Protein AF-A0A645GUA3-F1 (afdb_monomer)

Sequence (103 aa):
MVNLAIIGFGFALFSSPNNNAIMGSVEKEFYGVASSSLGTARLTGQAISMAIVTLLLSVYVGDAGLTQNHADLLLEGFRATFLVFTVLCTGGVFASLARGKVN

Nearest PDB structures (foldseek):
  4j2c-assembly1_A  TM=4.804E-01  e=8.837E+00  Homo sapiens

Radius of gyration: 18.21 Å; Cα contacts (8 Å, |Δi|>4): 23; chains: 1; bounding box: 50×27×48 Å

Organism: NCBI:txid1076179

Solvent-accessible surface area (backbone atoms only — not comparable to full-atom values): 5948 Å² total; per-residue (Å²): 109,70,68,61,52,55,53,50,50,55,49,51,66,48,51,53,57,52,52,50,53,57,61,70,73,49,60,81,89,46,46,68,60,51,52,50,53,52,50,49,54,50,52,50,52,50,52,52,52,50,50,51,54,50,51,44,46,47,70,51,48,52,90,62,63,100,80,64,94,56,62,64,43,52,51,50,37,50,51,53,49,53,50,54,52,46,55,53,49,52,53,49,50,52,57,59,62,68,62,57,89,87,124

Secondary structure (DSSP, 8-state):
-HHHHHHHHHHHHHHHHHHHHHHHTS-GGGHHHHHHHHHHHHHHHHHHHHHHHHHHHHHHHTTS-TTS--HHHHHHHHHHHHHHHHHHHHHHHHHHHHS----

pLDDT: mean 79.6, std 11.03, range [37.53, 93.19]

Mean predicted aligned error: 8.71 Å

InterPro domains:
  IPR036259 MFS t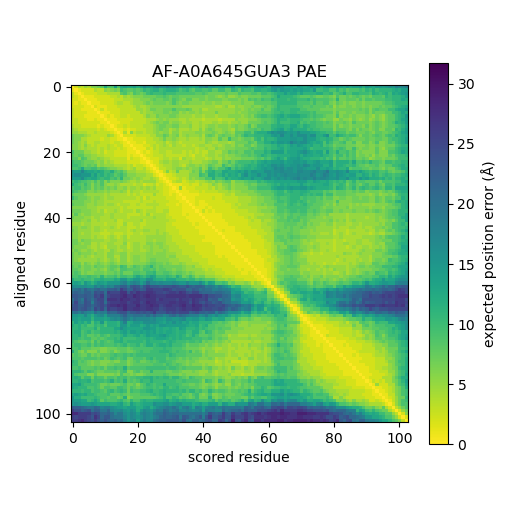ransporter superfamily [G3DSA:1.20.1250.20] (1-101)
  IPR036259 MFS transporter superfamily [SSF103473] (3-99)

Structure (mmCIF, N/CA/C/O backbone):
data_AF-A0A645GUA3-F1
#
_entry.id   AF-A0A645GUA3-F1
#
loop_
_atom_site.group_PDB
_atom_site.id
_atom_site.type_symbol
_atom_site.label_atom_id
_atom_site.label_alt_id
_atom_site.label_comp_id
_atom_site.label_asym_id
_atom_site.label_entity_id
_atom_site.label_seq_id
_atom_site.pdbx_PDB_ins_code
_atom_site.Cartn_x
_atom_site.Cartn_y
_atom_site.Cartn_z
_atom_site.occupancy
_atom_site.B_iso_or_equiv
_atom_site.auth_seq_id
_atom_site.auth_comp_id
_atom_site.auth_asym_id
_atom_site.auth_atom_id
_atom_site.pdbx_PDB_model_num
ATOM 1 N N . MET A 1 1 ? 1.918 16.788 -5.667 1.00 73.31 1 MET A N 1
ATOM 2 C CA . MET A 1 1 ? 1.067 16.901 -4.457 1.00 73.31 1 MET A CA 1
ATOM 3 C C . MET A 1 1 ? -0.312 16.274 -4.624 1.00 73.31 1 MET A C 1
ATOM 5 O O . MET A 1 1 ? -0.672 15.466 -3.782 1.00 73.31 1 MET A O 1
ATOM 9 N N . VAL A 1 2 ? -1.056 16.569 -5.698 1.00 88.62 2 VAL A N 1
ATOM 10 C CA . VAL A 1 2 ? -2.436 16.069 -5.900 1.00 88.62 2 VAL A CA 1
ATOM 11 C C . VAL A 1 2 ? -2.560 14.537 -5.812 1.00 88.62 2 VAL A C 1
ATOM 13 O O . VAL A 1 2 ? -3.458 14.047 -5.142 1.00 88.62 2 VAL A O 1
ATOM 16 N N . ASN A 1 3 ? -1.621 13.774 -6.386 1.00 84.62 3 ASN A N 1
ATOM 17 C CA . ASN A 1 3 ? -1.638 12.304 -6.306 1.00 84.62 3 ASN A CA 1
ATOM 18 C C . ASN A 1 3 ? -1.585 11.775 -4.855 1.00 84.62 3 ASN A C 1
ATOM 20 O O . ASN A 1 3 ? -2.389 10.938 -4.458 1.00 84.62 3 ASN A O 1
ATOM 24 N N . LEU A 1 4 ? -0.684 12.322 -4.031 1.00 87.00 4 LEU A N 1
ATOM 25 C CA . LEU A 1 4 ? -0.561 11.933 -2.622 1.00 87.00 4 LEU A CA 1
ATOM 26 C C . LEU A 1 4 ? -1.832 12.265 -1.830 1.00 87.00 4 LEU A C 1
ATOM 28 O O . LEU A 1 4 ? -2.244 11.485 -0.975 1.00 87.00 4 LEU A O 1
ATOM 32 N N . ALA A 1 5 ? -2.463 13.400 -2.145 1.00 90.81 5 ALA A N 1
ATOM 33 C CA . ALA A 1 5 ? -3.721 13.805 -1.530 1.00 90.81 5 ALA A CA 1
ATOM 34 C C . ALA A 1 5 ? -4.865 12.841 -1.885 1.00 90.81 5 ALA A C 1
ATOM 36 O O . ALA A 1 5 ? -5.609 12.443 -0.995 1.00 90.81 5 ALA A O 1
ATOM 37 N N . ILE A 1 6 ? -4.972 12.411 -3.148 1.00 88.69 6 ILE A N 1
ATOM 38 C CA . ILE A 1 6 ? -5.994 11.448 -3.594 1.00 88.69 6 ILE A CA 1
ATOM 39 C C . ILE A 1 6 ? -5.820 10.096 -2.890 1.00 88.69 6 ILE A C 1
ATOM 41 O O . ILE A 1 6 ? -6.788 9.548 -2.362 1.00 88.69 6 ILE A O 1
ATOM 45 N N . ILE A 1 7 ? -4.587 9.580 -2.831 1.00 86.06 7 ILE A N 1
ATOM 46 C CA . ILE A 1 7 ? -4.288 8.308 -2.156 1.00 86.06 7 ILE A CA 1
ATOM 47 C C . ILE A 1 7 ? -4.590 8.415 -0.654 1.00 86.06 7 ILE A C 1
ATOM 49 O O 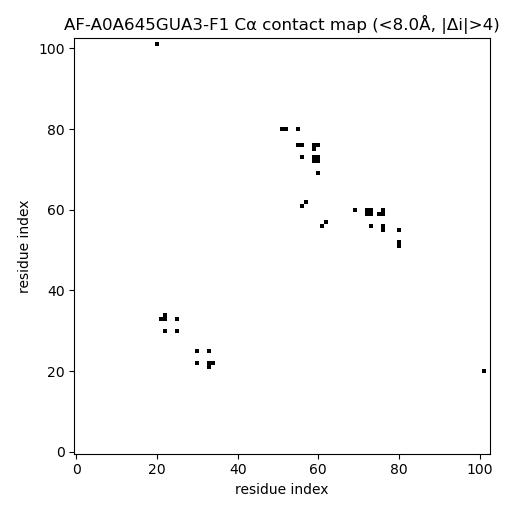. ILE A 1 7 ? -5.282 7.558 -0.103 1.00 86.06 7 ILE A O 1
ATOM 53 N N . GLY A 1 8 ? -4.126 9.482 0.003 1.00 86.38 8 GLY A N 1
ATOM 54 C CA . GLY A 1 8 ? -4.373 9.712 1.428 1.00 86.38 8 GLY A CA 1
ATOM 55 C C . GLY A 1 8 ? -5.860 9.851 1.754 1.00 86.38 8 GLY A C 1
ATOM 56 O O . GLY A 1 8 ? -6.331 9.283 2.738 1.00 86.38 8 GLY A O 1
ATOM 57 N N . PHE A 1 9 ? -6.617 10.538 0.897 1.00 88.06 9 PHE A N 1
ATOM 58 C CA . PHE A 1 9 ? -8.059 10.697 1.049 1.00 88.06 9 PHE A CA 1
ATOM 59 C C . PHE A 1 9 ? -8.803 9.362 0.912 1.00 88.06 9 PHE A C 1
ATOM 61 O O . PHE A 1 9 ? -9.594 9.010 1.787 1.00 88.06 9 PHE A O 1
ATOM 68 N N . GLY A 1 10 ? -8.503 8.570 -0.124 1.00 84.06 10 GLY A N 1
ATOM 69 C CA . GLY A 1 10 ? -9.098 7.240 -0.297 1.00 84.06 10 GLY A CA 1
ATOM 70 C C . GLY A 1 10 ? -8.769 6.293 0.862 1.00 84.06 10 GLY A C 1
ATOM 71 O O . GLY A 1 10 ? -9.644 5.603 1.386 1.00 84.06 10 GLY A O 1
ATOM 72 N N . PHE A 1 11 ? -7.519 6.316 1.328 1.00 83.94 11 PHE A N 1
ATOM 73 C CA . PHE A 1 1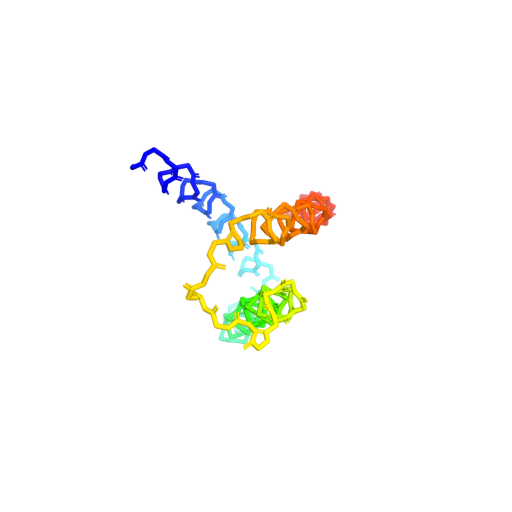1 ? -7.082 5.527 2.475 1.00 83.94 11 PHE A CA 1
ATOM 74 C C . PHE A 1 11 ? -7.790 5.932 3.773 1.00 83.94 11 PHE A C 1
ATOM 76 O O . PHE A 1 11 ? -8.193 5.058 4.539 1.00 83.94 11 PHE A O 1
ATOM 83 N N . ALA A 1 12 ? -7.987 7.231 4.016 1.00 83.88 12 ALA A N 1
ATOM 84 C CA . ALA A 1 12 ? -8.707 7.722 5.189 1.00 83.88 12 ALA A CA 1
ATOM 85 C C . ALA A 1 12 ? -10.185 7.296 5.176 1.00 83.88 12 ALA A C 1
ATOM 87 O O . ALA A 1 12 ? -10.690 6.802 6.190 1.00 83.88 12 ALA A O 1
ATOM 88 N N . LEU A 1 13 ? -10.849 7.415 4.019 1.00 84.25 13 LEU A N 1
ATOM 89 C CA . LEU A 1 13 ? -12.246 7.012 3.842 1.00 84.25 13 LEU A CA 1
ATOM 90 C C . LEU A 1 13 ? -12.468 5.512 4.032 1.00 84.25 13 LEU A C 1
ATOM 92 O O . LEU A 1 13 ? -13.516 5.124 4.530 1.00 84.25 13 LEU A O 1
ATOM 96 N N . PHE A 1 14 ? -11.505 4.669 3.662 1.00 79.50 14 PHE A N 1
ATOM 97 C CA . PHE A 1 14 ? -11.622 3.225 3.853 1.00 79.50 14 PHE A CA 1
ATOM 98 C C . PHE A 1 14 ? -11.188 2.786 5.254 1.0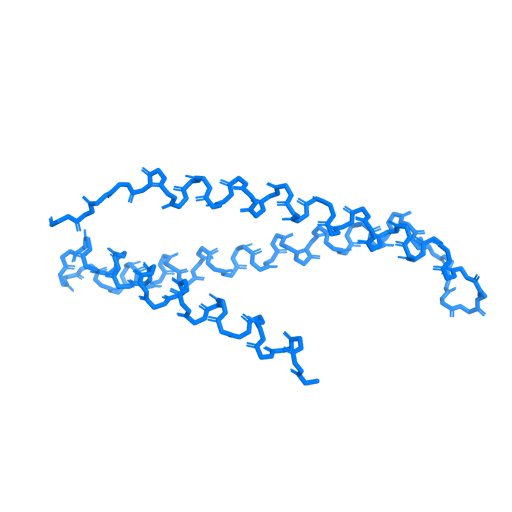0 79.50 14 PHE A C 1
ATOM 100 O O . PHE A 1 14 ? -11.861 1.987 5.901 1.00 79.50 14 PHE A O 1
ATOM 107 N N . SER A 1 15 ? -10.066 3.313 5.754 1.00 80.25 15 SER A N 1
ATOM 108 C CA . SER A 1 15 ? -9.462 2.836 6.999 1.00 80.25 15 SER A CA 1
ATOM 109 C C . SER A 1 15 ? -10.302 3.187 8.232 1.00 80.25 15 SER A C 1
ATOM 111 O O . SER A 1 15 ? -10.309 2.390 9.168 1.00 80.25 15 SER A O 1
ATOM 113 N N . SER A 1 16 ? -11.018 4.321 8.245 1.00 81.56 16 SER A N 1
ATOM 114 C CA . SER A 1 16 ? -11.843 4.728 9.395 1.00 81.56 16 SER A CA 1
ATOM 115 C C . SER A 1 16 ? -13.098 3.843 9.576 1.00 81.56 16 SER A C 1
ATOM 117 O O . SER A 1 16 ? -13.214 3.199 10.624 1.00 81.56 16 SER A O 1
ATOM 119 N N . PRO A 1 17 ? -13.973 3.656 8.564 1.00 78.44 17 PRO A N 1
ATOM 120 C CA . PRO A 1 17 ? -15.099 2.724 8.658 1.00 78.44 17 PRO A CA 1
ATOM 121 C C . PRO A 1 17 ? -14.663 1.260 8.754 1.00 78.44 17 PRO A C 1
ATOM 123 O O . PRO A 1 17 ? -15.290 0.485 9.473 1.00 78.44 17 PRO A O 1
ATOM 126 N N . ASN A 1 18 ? -13.587 0.858 8.062 1.00 82.56 18 ASN A N 1
ATOM 127 C CA . ASN A 1 18 ? -13.122 -0.527 8.112 1.00 82.56 18 ASN A CA 1
ATOM 128 C C . ASN A 1 18 ? -12.672 -0.916 9.524 1.00 82.56 18 ASN A C 1
ATOM 130 O O . ASN A 1 18 ? -13.106 -1.946 10.035 1.00 82.56 18 ASN A O 1
ATOM 134 N N . ASN A 1 19 ? -11.856 -0.071 10.164 1.00 85.38 19 ASN A N 1
ATOM 135 C CA . ASN A 1 19 ? -11.400 -0.305 11.530 1.00 85.38 19 ASN A CA 1
ATOM 136 C C . ASN A 1 19 ? -12.566 -0.287 12.525 1.00 85.38 19 ASN A C 1
ATOM 138 O O . ASN A 1 19 ? -12.662 -1.173 13.369 1.00 85.38 19 ASN A O 1
ATOM 142 N N . ASN A 1 20 ? -13.474 0.686 12.396 1.00 83.25 20 ASN A N 1
ATOM 143 C CA . ASN A 1 20 ? -14.615 0.806 13.299 1.00 83.25 20 ASN A CA 1
ATOM 144 C C . ASN A 1 20 ? -15.574 -0.389 13.197 1.00 83.25 20 ASN A C 1
ATOM 146 O O . ASN A 1 20 ? -16.040 -0.881 14.215 1.00 83.25 20 ASN A O 1
ATOM 150 N N . ALA A 1 21 ? -15.828 -0.906 11.994 1.00 80.81 21 ALA A N 1
ATOM 151 C CA . ALA A 1 21 ? -16.670 -2.086 11.810 1.00 80.81 21 ALA A CA 1
ATOM 152 C C . ALA A 1 21 ? -16.049 -3.356 12.413 1.00 80.81 21 ALA A C 1
ATOM 154 O O . ALA A 1 21 ? -16.762 -4.164 12.996 1.00 80.81 21 ALA A O 1
ATOM 155 N N . ILE A 1 22 ? -14.727 -3.534 12.297 1.00 80.31 22 ILE A N 1
ATOM 156 C CA . ILE A 1 22 ? -14.032 -4.703 12.860 1.00 80.31 22 ILE A CA 1
ATOM 157 C C . ILE A 1 22 ? -14.029 -4.626 14.387 1.00 80.31 22 ILE A C 1
ATOM 159 O O . ILE A 1 22 ? -14.420 -5.583 15.046 1.00 80.31 22 ILE A O 1
ATOM 163 N N . MET A 1 23 ? -13.654 -3.473 14.946 1.00 85.69 23 MET A N 1
ATOM 164 C CA . MET A 1 23 ? -13.623 -3.272 16.398 1.00 85.69 23 MET A CA 1
ATOM 165 C C . MET A 1 23 ? -15.028 -3.265 17.014 1.00 85.69 23 MET A C 1
ATOM 167 O O . MET A 1 23 ? -15.199 -3.732 18.131 1.00 85.69 23 MET A O 1
ATOM 171 N N . GLY A 1 24 ? -16.039 -2.790 16.282 1.00 81.69 24 GLY A N 1
ATOM 172 C CA . GLY A 1 24 ? -17.441 -2.823 16.702 1.00 81.69 24 GLY A CA 1
ATOM 173 C C . GLY A 1 24 ? -18.105 -4.201 16.603 1.00 81.69 24 GLY A C 1
ATOM 174 O O . GLY A 1 24 ? -19.149 -4.398 17.211 1.00 81.69 24 GLY A O 1
ATOM 175 N N . SER A 1 25 ? -17.508 -5.156 15.879 1.00 81.75 25 SER A N 1
ATOM 176 C CA . SER A 1 25 ? -18.020 -6.535 15.756 1.00 81.75 25 SER A CA 1
ATOM 17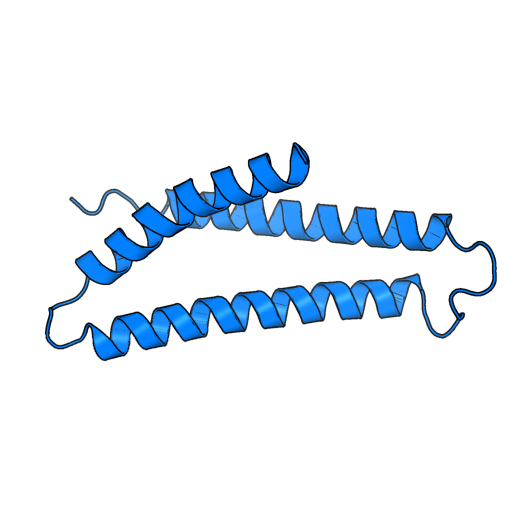7 C C . SER A 1 25 ? -17.507 -7.475 16.856 1.00 81.75 25 SER A C 1
ATOM 179 O O . SER A 1 25 ? -17.770 -8.675 16.808 1.00 81.75 25 SER A O 1
ATOM 181 N N . VAL A 1 26 ? -16.727 -6.965 17.812 1.00 84.44 26 VAL A N 1
ATOM 182 C CA . VAL A 1 26 ? -16.033 -7.761 18.830 1.00 84.44 26 VAL A CA 1
ATOM 183 C C . VAL A 1 26 ? -16.383 -7.238 20.228 1.00 84.44 26 VAL A C 1
ATOM 185 O O . VAL A 1 26 ? -16.535 -6.037 20.427 1.00 84.44 26 VAL A O 1
ATOM 188 N N . GLU A 1 27 ? -16.518 -8.129 21.212 1.00 84.12 27 GLU A N 1
ATOM 189 C CA . GLU A 1 27 ? -16.750 -7.751 22.615 1.00 84.12 27 GLU A CA 1
ATOM 190 C C . GLU A 1 27 ? -15.531 -6.991 23.187 1.00 84.12 27 GLU A C 1
ATOM 192 O O . GLU A 1 27 ? -14.385 -7.274 22.827 1.00 84.12 27 GLU A O 1
ATOM 197 N N . LYS A 1 28 ? -15.744 -6.061 24.132 1.00 81.00 28 LYS A N 1
ATOM 198 C CA . LYS A 1 28 ? -14.670 -5.231 24.726 1.00 81.00 28 LYS A CA 1
ATOM 199 C C . LYS A 1 28 ? -13.506 -6.038 25.318 1.00 81.00 28 LYS A C 1
ATOM 201 O O . LYS A 1 28 ? -12.373 -5.566 25.290 1.00 81.00 28 LYS A O 1
ATOM 206 N N . GLU A 1 29 ? -13.777 -7.239 25.827 1.00 86.19 29 GLU A N 1
ATOM 207 C CA . GLU A 1 29 ? -12.774 -8.177 26.350 1.00 86.19 29 GLU A CA 1
ATOM 208 C C . GLU A 1 29 ? -11.718 -8.562 25.298 1.00 86.19 29 GLU A C 1
ATOM 210 O O . GLU A 1 29 ? -10.534 -8.680 25.610 1.00 86.19 29 GLU A O 1
ATOM 215 N N . PHE A 1 30 ? -12.117 -8.685 24.031 1.00 86.44 30 PHE A N 1
ATOM 216 C CA . PHE A 1 30 ? -11.252 -9.161 22.951 1.00 86.44 30 PHE A CA 1
ATOM 217 C C . PHE A 1 30 ? -10.652 -8.034 22.104 1.00 86.44 30 PHE A C 1
ATOM 219 O O . PHE A 1 30 ? -9.992 -8.311 21.103 1.00 86.44 30 PHE A O 1
ATOM 226 N N . TYR A 1 31 ? -10.802 -6.763 22.492 1.00 86.25 31 TYR A N 1
ATOM 227 C CA . TYR A 1 31 ? -10.252 -5.623 21.740 1.00 86.25 31 TYR A CA 1
ATOM 228 C C . TYR A 1 31 ? -8.736 -5.714 21.525 1.00 86.25 31 TYR A C 1
ATOM 230 O O . TYR A 1 31 ? -8.241 -5.342 20.460 1.00 86.25 31 TYR A O 1
ATOM 238 N N . GLY A 1 32 ? -7.991 -6.244 22.502 1.00 86.50 32 GLY A N 1
ATOM 239 C CA . GLY A 1 32 ? -6.551 -6.478 22.359 1.00 86.50 32 GLY A CA 1
ATOM 240 C C . GLY A 1 32 ? -6.227 -7.501 21.263 1.00 86.50 32 GLY A C 1
ATOM 241 O O . GLY A 1 32 ? -5.322 -7.288 20.453 1.00 86.50 32 GLY A O 1
ATOM 242 N N . VAL A 1 33 ? -7.012 -8.580 21.182 1.00 86.81 33 VAL A N 1
ATOM 243 C CA . VAL A 1 33 ? -6.874 -9.634 20.161 1.00 86.81 33 VAL A CA 1
ATOM 244 C C . VAL A 1 33 ?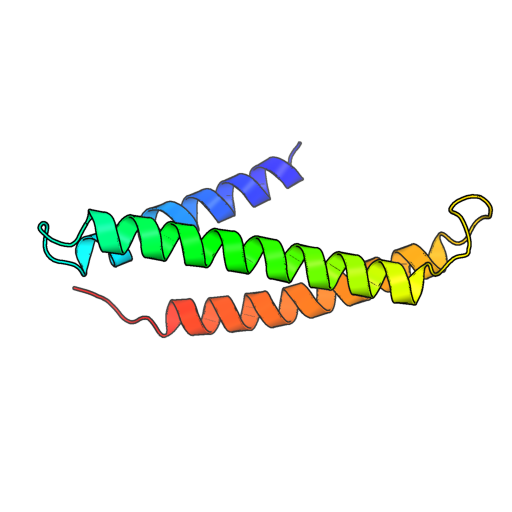 -7.351 -9.140 18.790 1.00 86.81 33 VAL A C 1
ATOM 246 O O . VAL A 1 33 ? -6.703 -9.399 17.778 1.00 86.81 33 VAL A O 1
ATOM 249 N N . ALA A 1 34 ? -8.434 -8.363 18.739 1.00 86.38 34 ALA A N 1
ATOM 250 C CA . ALA A 1 34 ? -8.944 -7.773 17.503 1.00 86.38 34 ALA A CA 1
ATOM 251 C C . ALA A 1 34 ? -7.966 -6.749 16.906 1.00 86.38 34 ALA A C 1
ATOM 253 O O . ALA A 1 34 ? -7.661 -6.810 15.715 1.00 86.38 34 ALA A O 1
ATOM 254 N N . SER A 1 35 ? -7.421 -5.853 17.736 1.00 86.50 35 SER A N 1
ATOM 255 C CA . SER A 1 35 ? -6.435 -4.850 17.317 1.00 86.50 35 SER A CA 1
ATOM 256 C C . SER A 1 35 ? -5.150 -5.494 16.799 1.00 86.50 35 SER A C 1
ATOM 258 O O . SER A 1 35 ? -4.653 -5.127 15.734 1.00 86.50 35 SER A O 1
ATOM 260 N N . SER A 1 36 ? -4.631 -6.497 17.517 1.00 88.81 36 SER A N 1
ATOM 261 C CA . SER A 1 36 ? -3.439 -7.235 17.082 1.00 88.81 36 SER A CA 1
ATOM 262 C C . SER A 1 36 ? -3.691 -7.999 15.784 1.00 88.81 36 SER A C 1
ATOM 264 O O . SER A 1 36 ? -2.895 -7.874 14.858 1.00 88.81 36 SER A O 1
ATOM 266 N N . SER A 1 37 ? -4.835 -8.678 15.653 1.00 90.25 37 SER A N 1
ATOM 267 C CA . SER A 1 37 ? -5.226 -9.369 14.415 1.00 90.25 37 SER A CA 1
ATOM 268 C C . SER A 1 37 ? -5.345 -8.412 13.223 1.00 90.25 37 SER A C 1
ATOM 270 O O . SER A 1 37 ? -4.855 -8.711 12.133 1.00 90.25 37 SER A O 1
ATOM 272 N N . LEU A 1 38 ? -5.941 -7.232 13.424 1.00 87.69 38 LEU A N 1
ATOM 273 C CA . LEU A 1 38 ? -6.018 -6.179 12.410 1.00 87.69 38 LEU A CA 1
ATOM 274 C C . LEU A 1 38 ? -4.621 -5.678 12.008 1.00 87.69 38 LEU A C 1
ATOM 276 O O . LEU A 1 38 ? -4.336 -5.514 10.818 1.00 87.69 38 LEU A O 1
ATOM 280 N N . GLY A 1 39 ? -3.748 -5.445 12.990 1.00 89.62 39 GLY A N 1
ATOM 281 C CA . GLY A 1 39 ? -2.357 -5.057 12.768 1.00 89.62 39 GLY A CA 1
ATOM 282 C C . GLY A 1 39 ? -1.600 -6.097 11.942 1.00 89.62 39 GLY A C 1
ATOM 283 O O . GLY A 1 39 ? -0.974 -5.745 10.940 1.00 89.62 39 GLY A O 1
ATOM 284 N N . THR A 1 40 ? -1.730 -7.378 12.295 1.00 91.38 40 THR A N 1
ATOM 285 C CA . THR A 1 40 ? -1.143 -8.496 11.548 1.00 91.38 40 THR A CA 1
ATOM 286 C C . THR A 1 40 ? -1.662 -8.532 10.117 1.00 91.38 40 THR A C 1
ATOM 288 O O . THR A 1 40 ? -0.854 -8.533 9.195 1.00 91.38 40 THR A O 1
ATOM 291 N N . ALA A 1 41 ? -2.980 -8.464 9.902 1.00 88.00 41 ALA A N 1
ATOM 292 C CA . ALA A 1 41 ? -3.560 -8.466 8.558 1.00 88.00 41 ALA A CA 1
ATOM 293 C C . ALA A 1 41 ? -3.000 -7.333 7.679 1.00 88.00 41 ALA A C 1
ATOM 295 O O . ALA A 1 41 ? -2.705 -7.539 6.499 1.00 88.00 41 ALA A O 1
ATOM 296 N N . ARG A 1 42 ? -2.795 -6.142 8.257 1.00 87.12 42 ARG A N 1
ATOM 297 C CA . ARG A 1 42 ? -2.227 -4.992 7.544 1.00 87.12 42 ARG A CA 1
ATOM 298 C C . ARG A 1 42 ? -0.758 -5.204 7.185 1.00 87.12 42 ARG A C 1
ATOM 300 O O . ARG A 1 42 ? -0.387 -4.987 6.033 1.00 87.12 42 ARG A O 1
ATOM 307 N N . LEU A 1 43 ? 0.056 -5.643 8.146 1.00 92.00 43 LEU A N 1
ATOM 308 C CA . LEU A 1 43 ? 1.479 -5.916 7.932 1.00 92.00 43 LEU A CA 1
ATOM 309 C C . LEU A 1 43 ? 1.686 -7.040 6.915 1.00 92.00 43 LEU A C 1
ATOM 311 O O . LEU A 1 43 ? 2.504 -6.900 6.010 1.00 92.00 43 LEU A O 1
ATOM 315 N N . THR A 1 44 ? 0.902 -8.114 7.004 1.00 92.50 44 THR A N 1
ATOM 316 C CA . THR A 1 44 ? 0.913 -9.208 6.029 1.00 92.50 44 THR A CA 1
ATOM 317 C C . THR A 1 44 ? 0.562 -8.697 4.633 1.00 92.50 44 THR A C 1
ATOM 319 O O . THR A 1 44 ? 1.281 -8.994 3.683 1.00 92.50 44 THR A O 1
ATOM 322 N N . GLY A 1 45 ? -0.477 -7.865 4.494 1.00 87.50 45 GLY A N 1
ATOM 323 C CA . GLY A 1 45 ? -0.826 -7.251 3.210 1.00 87.50 45 GLY A CA 1
ATOM 324 C C . GLY A 1 45 ? 0.291 -6.370 2.637 1.00 87.50 45 GLY A C 1
ATOM 325 O O . GLY A 1 45 ? 0.585 -6.445 1.441 1.00 87.50 45 GLY A O 1
ATOM 326 N N . GLN A 1 46 ? 0.959 -5.575 3.480 1.00 90.06 46 GLN A N 1
ATOM 327 C CA . GLN A 1 46 ? 2.111 -4.769 3.062 1.00 90.06 46 GLN A CA 1
ATOM 328 C C . GLN A 1 46 ? 3.297 -5.638 2.636 1.00 90.06 46 GLN A C 1
ATOM 330 O O . GLN A 1 46 ? 3.886 -5.372 1.591 1.00 90.06 46 GLN A O 1
ATOM 335 N N . ALA A 1 47 ? 3.615 -6.689 3.394 1.00 93.19 47 ALA A N 1
ATOM 336 C CA . ALA A 1 47 ? 4.697 -7.615 3.078 1.00 93.19 47 ALA A CA 1
ATOM 337 C C . ALA A 1 47 ? 4.449 -8.349 1.752 1.00 93.19 47 ALA A C 1
ATOM 339 O O . ALA A 1 47 ? 5.337 -8.393 0.905 1.00 93.19 47 ALA A O 1
ATOM 340 N N . ILE A 1 48 ? 3.226 -8.849 1.533 1.00 91.56 48 ILE A N 1
ATOM 341 C CA . ILE A 1 48 ? 2.824 -9.483 0.269 1.00 91.56 48 ILE A CA 1
ATOM 342 C C . ILE A 1 48 ? 2.943 -8.487 -0.888 1.00 91.56 48 ILE A C 1
ATOM 344 O O . ILE A 1 48 ? 3.503 -8.821 -1.928 1.00 91.56 48 ILE A O 1
ATOM 348 N N . SER A 1 49 ? 2.473 -7.250 -0.704 1.00 87.00 49 SER A N 1
ATOM 349 C CA . SER A 1 49 ? 2.565 -6.214 -1.739 1.00 87.00 49 SER A CA 1
ATOM 350 C C . SER A 1 49 ? 4.019 -5.908 -2.103 1.00 87.00 49 SER A C 1
ATOM 352 O O . SER A 1 49 ? 4.363 -5.873 -3.281 1.00 87.00 49 SER A O 1
ATOM 354 N N . MET A 1 50 ? 4.885 -5.744 -1.098 1.00 89.25 50 MET A N 1
ATOM 355 C CA . MET A 1 50 ? 6.324 -5.547 -1.293 1.00 89.25 50 MET A CA 1
ATOM 356 C C . MET A 1 50 ? 6.966 -6.733 -2.017 1.00 89.25 50 MET A C 1
ATOM 358 O O . MET A 1 50 ? 7.750 -6.527 -2.942 1.00 89.25 50 MET A O 1
ATOM 362 N N . ALA A 1 51 ? 6.609 -7.964 -1.644 1.00 89.94 51 ALA A N 1
ATOM 363 C CA . ALA A 1 51 ? 7.117 -9.170 -2.287 1.00 89.94 51 ALA A CA 1
ATOM 364 C C . ALA A 1 51 ? 6.720 -9.238 -3.770 1.00 89.94 51 ALA A C 1
ATOM 366 O O . ALA A 1 51 ? 7.574 -9.512 -4.607 1.00 89.94 51 ALA A O 1
ATOM 367 N N . ILE A 1 52 ? 5.464 -8.921 -4.109 1.00 86.88 52 ILE A N 1
ATOM 368 C CA . ILE A 1 52 ? 4.987 -8.881 -5.502 1.00 86.88 52 ILE A CA 1
ATOM 369 C C . ILE A 1 52 ? 5.754 -7.830 -6.308 1.00 86.88 52 ILE A C 1
ATOM 371 O O . ILE A 1 52 ? 6.250 -8.139 -7.388 1.00 86.88 52 ILE A O 1
ATOM 375 N N . VAL A 1 53 ? 5.887 -6.606 -5.783 1.00 86.00 53 VAL A N 1
ATOM 376 C CA . VAL A 1 53 ? 6.631 -5.528 -6.459 1.00 86.00 53 VAL A CA 1
ATOM 377 C C . VAL A 1 53 ? 8.086 -5.931 -6.674 1.00 86.00 53 VAL A C 1
ATOM 379 O O . VAL A 1 53 ? 8.611 -5.762 -7.769 1.00 86.00 53 VAL A O 1
ATOM 382 N N . THR A 1 54 ? 8.724 -6.499 -5.651 1.00 86.50 54 THR A N 1
ATOM 383 C CA . THR A 1 54 ? 10.128 -6.926 -5.710 1.00 86.50 54 THR A CA 1
ATOM 384 C C . THR A 1 54 ? 10.322 -8.056 -6.714 1.00 86.50 54 THR A C 1
ATOM 386 O O . THR A 1 54 ? 11.265 -8.020 -7.497 1.00 86.50 54 THR A O 1
ATOM 389 N N . LEU A 1 55 ? 9.416 -9.035 -6.734 1.00 85.69 55 LEU A N 1
ATOM 390 C CA . LEU A 1 55 ? 9.461 -10.151 -7.671 1.00 85.69 55 LEU A CA 1
ATOM 391 C C . LEU A 1 55 ? 9.261 -9.678 -9.112 1.00 85.69 55 LEU A C 1
ATOM 393 O O . LEU A 1 55 ? 10.040 -10.050 -9.982 1.00 85.69 55 LEU A O 1
ATOM 397 N N . LEU A 1 56 ? 8.273 -8.814 -9.365 1.00 81.69 56 LEU A N 1
ATOM 398 C CA . LEU A 1 56 ? 8.064 -8.236 -10.692 1.00 81.69 56 LEU A CA 1
ATOM 399 C C . LEU A 1 56 ? 9.281 -7.412 -11.118 1.00 81.69 56 LEU A C 1
ATOM 401 O O . LEU A 1 56 ? 9.803 -7.619 -12.207 1.00 81.69 56 LEU A O 1
ATOM 405 N N . LEU A 1 57 ? 9.802 -6.547 -10.249 1.00 78.44 57 LEU A N 1
ATOM 406 C CA . LEU A 1 57 ? 10.992 -5.764 -10.566 1.00 78.44 57 LEU A CA 1
ATOM 407 C C . LEU A 1 57 ? 12.199 -6.665 -10.859 1.00 78.44 57 LEU A C 1
ATOM 409 O O . LEU A 1 57 ? 12.898 -6.439 -11.838 1.00 78.44 57 LEU A O 1
ATOM 413 N N . SER A 1 58 ? 12.404 -7.722 -10.072 1.00 81.12 58 SER A N 1
ATOM 414 C CA . SER A 1 58 ? 13.484 -8.687 -10.289 1.00 81.12 58 SER A CA 1
ATOM 415 C C . SER A 1 58 ? 13.336 -9.454 -11.607 1.00 81.12 58 SER A C 1
ATOM 417 O O . SER A 1 58 ? 14.348 -9.738 -12.238 1.00 81.12 58 SER A O 1
ATOM 419 N N . VAL A 1 59 ? 12.112 -9.766 -12.041 1.00 79.00 59 VAL A N 1
ATOM 420 C CA . VAL A 1 59 ? 11.849 -10.456 -13.315 1.00 79.00 59 VAL A CA 1
ATOM 421 C C . VAL A 1 59 ? 12.036 -9.528 -14.520 1.00 79.00 59 VAL A C 1
ATOM 423 O O . VAL A 1 59 ? 12.611 -9.950 -15.518 1.00 79.00 59 VAL A O 1
ATOM 426 N N . TYR A 1 60 ? 11.569 -8.277 -14.440 1.00 71.50 60 TYR A N 1
ATOM 427 C CA . TYR A 1 60 ? 11.612 -7.333 -15.567 1.00 71.50 60 TYR A CA 1
ATOM 428 C C . TYR A 1 60 ? 12.945 -6.579 -15.693 1.00 71.50 60 TYR A C 1
ATOM 430 O O . TYR A 1 60 ? 13.367 -6.274 -16.806 1.00 71.50 60 TYR A O 1
ATOM 438 N N . VAL A 1 61 ? 13.607 -6.262 -14.577 1.00 72.69 61 VAL A N 1
ATOM 439 C CA . VAL A 1 61 ? 14.887 -5.528 -14.562 1.00 72.69 61 VAL A CA 1
ATOM 440 C C . VAL A 1 61 ? 16.081 -6.486 -14.502 1.00 72.69 61 VAL A C 1
ATOM 442 O O . VAL A 1 61 ? 17.100 -6.221 -15.135 1.00 72.69 61 VAL A O 1
ATOM 445 N N . GLY A 1 62 ? 15.951 -7.633 -13.826 1.00 66.44 62 GLY A N 1
ATOM 446 C CA . GLY A 1 62 ? 17.026 -8.624 -13.715 1.00 66.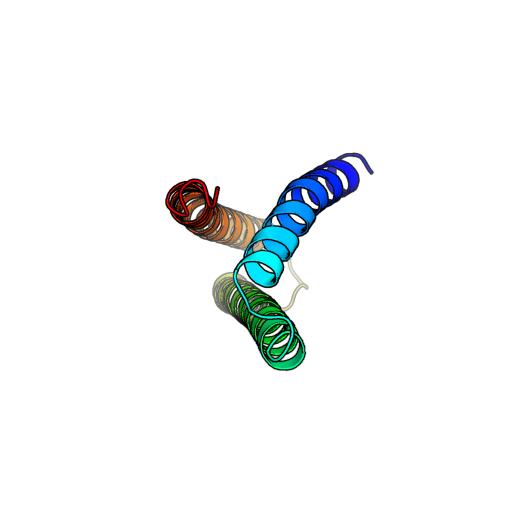44 62 GLY A CA 1
ATOM 447 C C . GLY A 1 62 ? 18.302 -8.089 -13.046 1.00 66.44 62 GLY A C 1
ATOM 448 O O . GLY A 1 62 ? 18.276 -7.088 -12.334 1.00 66.44 62 GLY A O 1
ATOM 449 N N . ASP A 1 63 ? 19.430 -8.766 -13.295 1.00 58.06 63 ASP A N 1
ATOM 450 C CA . ASP A 1 63 ? 20.790 -8.360 -12.876 1.00 58.06 63 ASP A CA 1
ATOM 451 C C . ASP A 1 63 ? 21.393 -7.274 -13.796 1.00 58.06 63 ASP A C 1
ATOM 453 O O . ASP A 1 63 ? 22.531 -6.838 -13.630 1.00 58.06 63 ASP A O 1
ATOM 457 N N . ALA A 1 64 ? 20.634 -6.814 -14.797 1.00 56.22 64 ALA A N 1
ATOM 458 C CA . ALA A 1 64 ? 21.035 -5.692 -15.626 1.00 56.22 64 ALA A CA 1
ATOM 459 C C . ALA A 1 64 ? 20.911 -4.426 -14.775 1.00 56.22 64 ALA A C 1
ATOM 461 O O . ALA A 1 64 ? 19.831 -3.854 -14.627 1.00 56.22 64 ALA A O 1
ATOM 462 N N . GLY A 1 65 ? 22.023 -4.022 -14.158 1.00 53.56 65 GLY A N 1
ATOM 463 C CA . GLY A 1 65 ? 22.105 -2.802 -13.365 1.00 53.56 65 GLY A CA 1
ATOM 464 C C . GLY A 1 65 ? 21.446 -1.613 -14.071 1.00 53.56 65 GLY A C 1
ATOM 465 O O . GLY A 1 65 ? 21.401 -1.545 -15.301 1.00 53.56 65 GLY A O 1
ATOM 466 N N . LEU A 1 66 ? 20.952 -0.656 -13.276 1.00 58.22 66 LEU A N 1
ATOM 467 C CA . LEU A 1 66 ? 20.254 0.579 -13.687 1.00 58.22 66 LEU A CA 1
ATOM 468 C C . LEU A 1 66 ? 21.128 1.550 -14.525 1.00 58.22 66 LEU A C 1
ATOM 470 O O . LEU A 1 66 ? 20.984 2.767 -14.444 1.00 58.22 66 LEU A O 1
ATOM 474 N N . THR A 1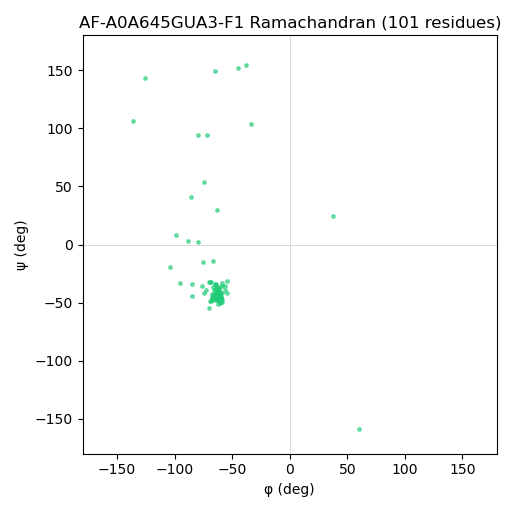 67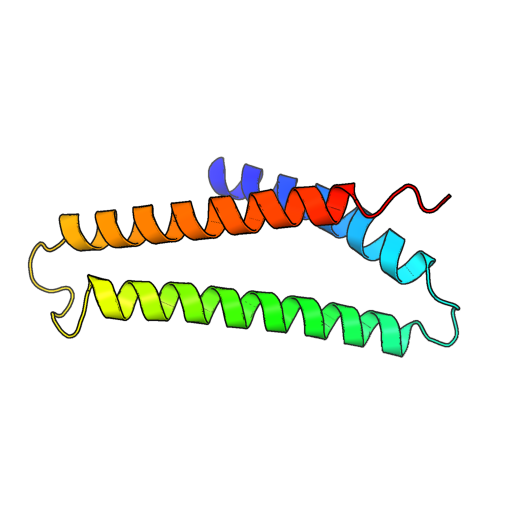 ? 22.092 1.031 -15.279 1.00 57.00 67 THR A N 1
ATOM 475 C CA . THR A 1 67 ? 23.227 1.745 -15.860 1.00 57.00 67 THR A CA 1
ATOM 476 C C . THR A 1 67 ? 23.054 2.002 -17.359 1.00 57.00 67 THR A C 1
ATOM 478 O O . THR A 1 67 ? 23.672 2.926 -17.878 1.00 57.00 67 THR A O 1
ATOM 481 N N . GLN A 1 68 ? 22.179 1.277 -18.068 1.00 54.31 68 GLN A N 1
ATOM 482 C CA . GLN A 1 68 ? 21.894 1.542 -19.484 1.00 54.31 68 GLN A CA 1
ATOM 483 C C . GLN A 1 68 ? 20.397 1.476 -19.786 1.00 54.31 68 GLN A C 1
ATOM 485 O O . GLN A 1 68 ? 19.827 0.402 -19.837 1.00 54.31 68 GLN A O 1
ATOM 490 N N . ASN A 1 69 ? 19.779 2.641 -19.994 1.00 56.59 69 ASN A N 1
ATOM 491 C CA . ASN A 1 69 ? 18.628 2.928 -20.868 1.00 56.59 69 ASN A CA 1
ATOM 492 C C . ASN A 1 69 ? 17.462 1.911 -21.009 1.00 56.59 69 ASN A C 1
ATOM 494 O O . ASN A 1 69 ? 16.746 1.953 -22.004 1.00 56.59 69 ASN A O 1
ATOM 498 N N . HIS A 1 70 ? 17.208 1.033 -20.038 1.00 64.00 70 HIS A N 1
ATOM 499 C CA . HIS A 1 70 ? 16.088 0.080 -20.048 1.00 64.00 70 HIS A CA 1
ATOM 500 C C . HIS A 1 70 ? 14.799 0.717 -19.496 1.00 64.00 70 HIS A C 1
ATOM 502 O O . HIS A 1 70 ? 14.063 0.102 -18.724 1.00 64.00 70 HIS A O 1
ATOM 508 N N . ALA A 1 71 ? 14.526 1.975 -19.861 1.00 66.25 71 ALA A N 1
ATOM 509 C CA . ALA A 1 71 ? 13.321 2.681 -19.423 1.00 66.25 71 ALA A CA 1
ATOM 510 C C . ALA A 1 71 ? 12.044 1.943 -19.864 1.00 66.25 71 ALA A C 1
ATOM 512 O O . ALA A 1 71 ? 11.066 1.917 -19.119 1.00 66.25 71 ALA A O 1
ATOM 513 N N . ASP A 1 72 ? 12.085 1.290 -21.028 1.00 70.19 72 ASP A N 1
ATOM 514 C CA . ASP A 1 72 ? 10.964 0.538 -21.592 1.00 70.19 72 ASP A CA 1
ATOM 515 C C . ASP A 1 72 ? 10.608 -0.714 -20.774 1.00 70.19 72 ASP A C 1
ATOM 517 O O . ASP A 1 72 ? 9.445 -0.893 -20.419 1.00 70.19 72 ASP A O 1
ATOM 521 N N . LEU A 1 73 ? 11.598 -1.527 -20.380 1.00 72.25 73 LEU A N 1
ATOM 522 C CA . LEU A 1 73 ? 11.388 -2.722 -19.540 1.00 72.25 73 LEU A CA 1
ATOM 523 C C . LEU A 1 73 ? 10.870 -2.356 -18.142 1.00 72.25 73 LEU A C 1
ATOM 525 O O . LEU A 1 73 ? 10.011 -3.035 -17.579 1.00 72.25 73 LEU A O 1
ATOM 529 N N . LEU A 1 74 ? 11.358 -1.242 -17.592 1.00 73.88 74 LEU A N 1
ATOM 530 C CA . LEU A 1 74 ? 10.907 -0.715 -16.306 1.00 73.88 74 LEU A CA 1
ATOM 531 C C . LEU A 1 74 ? 9.455 -0.210 -16.390 1.00 73.88 74 LEU A C 1
ATOM 533 O O . LEU A 1 74 ? 8.643 -0.493 -15.507 1.00 73.88 74 LEU A O 1
ATOM 537 N N . LEU A 1 75 ? 9.105 0.494 -17.471 1.00 78.00 75 LEU A N 1
ATOM 538 C CA . LEU A 1 75 ? 7.736 0.931 -17.762 1.00 78.00 75 LEU A CA 1
ATOM 539 C C . LEU A 1 75 ? 6.778 -0.251 -17.950 1.00 78.00 75 LEU A C 1
ATOM 541 O O . LEU A 1 75 ? 5.641 -0.197 -17.473 1.00 78.00 75 LEU A O 1
ATOM 545 N N . GLU A 1 76 ? 7.226 -1.314 -18.613 1.00 78.19 76 GLU A N 1
ATOM 546 C CA . GLU A 1 76 ? 6.448 -2.537 -18.810 1.00 78.19 76 GLU A CA 1
ATOM 547 C C . GLU A 1 76 ? 6.217 -3.274 -17.483 1.00 78.19 76 GLU A C 1
ATOM 549 O O . GLU A 1 76 ? 5.073 -3.603 -17.155 1.00 78.19 76 GLU A O 1
ATOM 554 N N . GLY A 1 77 ? 7.253 -3.395 -16.647 1.00 77.81 77 GLY A N 1
ATOM 555 C CA . GLY A 1 77 ? 7.142 -3.931 -15.289 1.00 77.81 77 GLY A CA 1
ATOM 556 C C . GLY A 1 77 ? 6.198 -3.114 -14.398 1.00 77.81 77 GLY A C 1
ATOM 557 O O . GLY A 1 77 ? 5.356 -3.684 -13.696 1.00 77.81 77 GLY A O 1
ATOM 558 N N . PHE A 1 78 ? 6.253 -1.778 -14.466 1.00 81.62 78 PHE A N 1
ATOM 559 C CA . PHE A 1 78 ? 5.304 -0.913 -13.758 1.00 81.62 78 PHE A CA 1
ATOM 560 C C . PHE A 1 78 ? 3.870 -1.116 -14.249 1.00 81.62 78 PHE A C 1
ATOM 562 O O . PHE A 1 78 ? 2.971 -1.264 -13.422 1.00 81.62 78 PHE A O 1
ATOM 569 N N . ARG A 1 79 ? 3.634 -1.164 -15.567 1.00 83.12 79 ARG A N 1
ATOM 570 C CA . ARG A 1 79 ? 2.296 -1.428 -16.128 1.00 83.12 79 ARG A CA 1
ATOM 571 C C . ARG A 1 79 ? 1.752 -2.780 -15.679 1.00 83.12 79 ARG A C 1
ATOM 573 O O . ARG A 1 79 ? 0.610 -2.835 -15.227 1.00 83.12 79 ARG A O 1
ATOM 580 N N . ALA A 1 80 ? 2.562 -3.836 -15.743 1.00 82.50 80 ALA A N 1
ATOM 581 C CA . ALA A 1 80 ? 2.179 -5.166 -15.276 1.00 82.50 80 ALA A CA 1
ATOM 582 C C . ALA A 1 80 ? 1.824 -5.150 -13.781 1.00 82.50 80 ALA A C 1
ATOM 584 O O . ALA A 1 80 ? 0.770 -5.647 -13.387 1.00 82.50 80 ALA A O 1
ATOM 585 N N . THR A 1 81 ? 2.650 -4.494 -12.961 1.00 84.19 81 THR A N 1
ATOM 586 C CA . THR A 1 81 ? 2.414 -4.332 -11.520 1.00 84.19 81 THR A CA 1
ATOM 587 C C . THR A 1 81 ? 1.109 -3.585 -11.250 1.00 84.19 81 THR A C 1
ATOM 589 O O . THR A 1 81 ? 0.260 -4.076 -10.508 1.00 84.19 81 THR A O 1
ATOM 592 N N . PHE A 1 82 ? 0.891 -2.435 -11.893 1.00 84.19 82 PHE A N 1
ATOM 593 C CA . PHE A 1 82 ? -0.346 -1.668 -11.745 1.00 84.19 82 PHE A CA 1
ATOM 594 C C . PHE A 1 82 ? -1.578 -2.461 -12.183 1.00 84.19 82 PHE A C 1
ATOM 596 O O . PHE A 1 82 ? -2.612 -2.350 -11.529 1.00 84.19 82 PHE A O 1
ATOM 603 N N . LEU A 1 83 ? -1.487 -3.284 -13.231 1.00 86.81 83 LEU A N 1
ATOM 604 C CA . LEU A 1 83 ? -2.599 -4.119 -13.687 1.00 86.81 83 LEU A CA 1
ATOM 605 C C . LEU A 1 83 ? -2.925 -5.213 -12.663 1.00 86.81 83 LEU A C 1
ATOM 607 O O . LEU A 1 83 ? -4.086 -5.362 -12.283 1.00 86.81 83 LEU A O 1
ATOM 611 N N . VAL A 1 84 ? -1.907 -5.905 -12.141 1.00 85.75 84 VAL A N 1
ATOM 612 C CA . VAL A 1 84 ? -2.068 -6.907 -11.073 1.00 85.75 84 VAL A CA 1
ATOM 613 C C . VAL A 1 84 ? -2.701 -6.282 -9.830 1.00 85.75 84 VAL A C 1
ATOM 615 O O . VAL A 1 84 ? -3.705 -6.792 -9.334 1.00 85.75 84 VAL A O 1
ATOM 618 N N . PHE A 1 85 ? -2.175 -5.149 -9.356 1.00 85.25 85 PHE A N 1
ATOM 619 C CA . PHE A 1 85 ? -2.750 -4.445 -8.208 1.00 85.25 85 PHE A CA 1
ATOM 620 C C . PHE A 1 85 ? -4.150 -3.912 -8.498 1.00 85.25 85 PHE A C 1
ATOM 622 O O . PHE A 1 85 ? -4.981 -3.924 -7.600 1.00 85.25 85 PHE A O 1
ATOM 629 N N . THR A 1 86 ? -4.449 -3.491 -9.728 1.00 86.69 86 THR A N 1
ATOM 630 C CA . THR A 1 86 ? -5.802 -3.065 -10.109 1.00 86.69 86 THR A CA 1
ATOM 631 C C . THR A 1 86 ? -6.783 -4.221 -9.969 1.00 86.69 86 THR A C 1
ATOM 633 O O . THR A 1 86 ? -7.777 -4.070 -9.270 1.00 86.69 86 THR A O 1
ATOM 636 N N . VAL A 1 87 ? -6.484 -5.393 -10.541 1.00 88.38 87 VAL A N 1
ATOM 637 C CA . VAL A 1 87 ? -7.344 -6.587 -10.431 1.00 88.38 87 VAL A CA 1
ATOM 638 C C . VAL A 1 87 ? -7.504 -7.019 -8.972 1.00 88.38 87 VAL A C 1
ATOM 640 O O . VAL A 1 87 ? -8.624 -7.271 -8.522 1.00 88.38 87 VAL A O 1
ATOM 643 N N . LEU A 1 88 ? -6.404 -7.043 -8.213 1.00 84.88 88 LEU A N 1
ATOM 644 C CA . LEU A 1 88 ? -6.410 -7.383 -6.790 1.00 84.88 88 LEU A CA 1
ATOM 645 C C . LEU A 1 88 ? -7.270 -6.399 -5.978 1.00 84.88 88 LEU A C 1
ATOM 647 O O . LEU A 1 88 ? -8.097 -6.820 -5.171 1.00 84.88 88 LEU A O 1
ATOM 651 N N . CYS A 1 89 ? -7.116 -5.094 -6.216 1.00 82.62 89 CYS A N 1
ATOM 652 C CA . CYS A 1 89 ? -7.888 -4.043 -5.559 1.00 82.62 89 CYS A CA 1
ATOM 653 C C . CYS A 1 89 ? -9.364 -4.106 -5.942 1.00 82.62 89 CYS A C 1
ATOM 655 O O . CYS A 1 89 ? -10.211 -3.986 -5.064 1.00 82.62 89 CYS A O 1
ATOM 657 N N . THR A 1 90 ? -9.698 -4.333 -7.214 1.00 83.81 90 THR A N 1
ATOM 658 C CA . THR A 1 90 ? -11.087 -4.509 -7.651 1.00 83.81 90 THR A CA 1
ATOM 659 C C . THR A 1 90 ? -11.725 -5.704 -6.944 1.00 83.81 90 THR A C 1
ATOM 661 O O . THR A 1 90 ? -12.802 -5.558 -6.370 1.00 83.81 90 THR A O 1
ATOM 664 N N . GLY A 1 91 ? -11.039 -6.852 -6.881 1.00 82.19 91 GLY A N 1
ATOM 665 C CA . GLY A 1 91 ? -11.490 -8.007 -6.097 1.00 82.19 91 GLY A CA 1
ATOM 666 C C . GLY A 1 91 ? -11.660 -7.683 -4.607 1.00 82.19 91 GLY A C 1
ATOM 667 O O . GLY A 1 91 ? -12.670 -8.042 -4.004 1.00 82.19 91 GLY A O 1
ATOM 668 N N . GLY A 1 92 ? -10.724 -6.926 -4.030 1.00 78.31 92 GLY A N 1
ATOM 669 C CA . GLY A 1 92 ? -10.798 -6.437 -2.652 1.00 78.31 92 GLY A CA 1
ATOM 670 C C . GLY A 1 92 ? -11.984 -5.501 -2.397 1.00 78.31 92 GLY A C 1
ATOM 671 O O . GLY A 1 92 ? -12.627 -5.604 -1.354 1.00 78.31 92 GLY A O 1
ATOM 672 N N . VAL A 1 93 ? -12.333 -4.636 -3.354 1.00 80.12 93 VAL A N 1
ATOM 673 C CA . VAL A 1 93 ? -13.527 -3.778 -3.288 1.00 80.12 93 VAL A CA 1
ATOM 674 C C . VAL A 1 93 ? -14.793 -4.630 -3.288 1.00 80.12 93 VAL A C 1
ATOM 676 O O . VAL A 1 93 ? -15.667 -4.394 -2.459 1.00 80.12 93 VAL A O 1
ATOM 679 N N . PHE A 1 94 ? -14.881 -5.659 -4.137 1.00 78.94 94 PHE A N 1
ATOM 680 C CA . PHE A 1 94 ? -16.015 -6.590 -4.126 1.00 78.94 94 PHE A CA 1
ATOM 681 C C . PHE A 1 94 ? -16.121 -7.364 -2.811 1.00 78.94 94 PHE A C 1
ATOM 683 O O . PHE A 1 94 ? -17.208 -7.439 -2.246 1.00 78.94 94 PHE A O 1
ATOM 690 N N . ALA A 1 95 ? -15.009 -7.876 -2.281 1.00 76.44 95 ALA A N 1
ATOM 691 C CA . ALA A 1 95 ? -14.987 -8.525 -0.971 1.00 76.44 95 ALA A CA 1
ATOM 692 C C . ALA A 1 95 ? -15.397 -7.555 0.152 1.00 76.44 95 ALA A C 1
ATOM 694 O O . ALA A 1 95 ? -16.148 -7.921 1.055 1.00 76.44 95 ALA A O 1
ATOM 695 N N . SER A 1 96 ? -14.965 -6.294 0.071 1.00 72.06 96 SER A N 1
ATOM 696 C CA . SER A 1 96 ? -15.350 -5.260 1.030 1.00 72.06 96 SER A CA 1
ATOM 697 C C . SER A 1 96 ? -16.818 -4.848 0.914 1.00 72.06 96 SER A C 1
ATOM 699 O O . SER A 1 96 ? -17.411 -4.489 1.928 1.00 72.06 96 SER A O 1
ATOM 701 N N . LEU A 1 97 ? -17.403 -4.873 -0.287 1.00 70.00 97 LEU A N 1
ATOM 702 C CA . LEU A 1 97 ? -18.826 -4.607 -0.522 1.00 70.00 97 LEU A CA 1
ATOM 703 C C . LEU A 1 97 ? -19.702 -5.797 -0.108 1.00 70.00 97 LEU A C 1
ATOM 705 O O . LEU A 1 97 ? -20.788 -5.597 0.428 1.00 70.00 97 LEU A O 1
ATOM 709 N N . ALA A 1 98 ? -19.217 -7.027 -0.302 1.00 69.38 98 ALA A N 1
ATOM 710 C CA . ALA A 1 98 ? -19.872 -8.258 0.141 1.00 69.38 98 ALA A CA 1
ATOM 711 C C . ALA A 1 98 ? -19.926 -8.387 1.672 1.00 69.38 98 ALA A C 1
ATOM 713 O O . ALA A 1 98 ? -20.701 -9.185 2.199 1.00 69.38 98 ALA A O 1
ATOM 714 N N . ARG A 1 99 ? -19.152 -7.569 2.396 1.00 60.78 99 ARG A N 1
ATOM 715 C CA . ARG A 1 99 ? -19.163 -7.451 3.858 1.00 60.78 99 ARG A CA 1
ATOM 716 C C . ARG A 1 99 ? -20.401 -6.688 4.356 1.00 60.78 99 ARG A C 1
ATOM 718 O O . ARG A 1 99 ? -20.258 -5.684 5.043 1.00 60.78 99 ARG A O 1
ATOM 725 N N . GLY A 1 100 ? -21.587 -7.152 3.949 1.00 54.69 100 GLY A N 1
ATOM 726 C CA . GLY A 1 100 ? -22.908 -6.544 4.128 1.00 54.69 100 GLY A CA 1
ATOM 727 C C . GLY A 1 100 ? -23.150 -5.838 5.467 1.00 54.69 100 GLY A C 1
ATOM 728 O O . GLY A 1 100 ? -22.525 -6.155 6.473 1.00 54.69 100 GLY A O 1
ATOM 729 N N . LYS A 1 101 ? -24.079 -4.867 5.446 1.00 51.03 101 LYS A N 1
ATOM 730 C CA . LYS A 1 101 ? -24.494 -4.009 6.572 1.00 51.03 101 LYS A CA 1
ATOM 731 C C . LYS A 1 101 ? -24.447 -4.740 7.919 1.00 51.03 101 LYS A C 1
ATOM 733 O O . LYS A 1 101 ? -25.358 -5.497 8.246 1.00 51.03 101 LYS A O 1
ATOM 738 N N . VAL A 1 102 ? -23.415 -4.447 8.703 1.00 55.16 102 VAL A N 1
ATOM 739 C CA . VAL A 1 102 ? -23.418 -4.702 10.142 1.00 55.16 102 VAL A CA 1
ATOM 740 C C . VAL A 1 102 ? -24.225 -3.552 10.741 1.00 55.16 102 VAL A C 1
ATOM 742 O O . VAL A 1 102 ? -23.719 -2.435 10.857 1.00 55.16 102 VAL A O 1
ATOM 745 N N . ASN A 1 103 ? -25.522 -3.800 10.924 1.00 37.53 103 ASN A N 1
ATOM 746 C CA . ASN A 1 103 ? -26.450 -2.936 11.655 1.00 37.53 103 ASN A CA 1
ATOM 747 C C . ASN A 1 103 ? -26.341 -3.249 13.146 1.00 37.53 103 ASN A C 1
ATOM 749 O O . ASN A 1 103 ? -26.345 -4.459 13.463 1.00 37.53 103 ASN A O 1
#

Foldseek 3Di:
DVVVVVVVVVCVVCVPVVLCVQCVVDDPVCNVVSVVVVVVVVVVVVVVLVVLLVVLCCVQCPPVPPPDDVVVSVVVSVVVSVVVVVVVVVVVVVVVPVVDDPD